Protein AF-A0A010RPM1-F1 (afdb_monomer)

Structure (mmCIF, N/CA/C/O backbone):
data_AF-A0A010RPM1-F1
#
_entry.id   AF-A0A010RPM1-F1
#
loop_
_atom_site.group_PDB
_atom_site.id
_atom_site.type_symbol
_atom_site.label_atom_id
_atom_site.label_alt_id
_atom_site.label_comp_id
_atom_site.label_asym_id
_atom_site.label_entity_id
_atom_site.label_seq_id
_atom_site.pdbx_PDB_ins_code
_atom_site.Cartn_x
_atom_site.Cartn_y
_atom_site.Cartn_z
_atom_site.occupancy
_atom_site.B_iso_or_equiv
_atom_site.auth_seq_id
_atom_site.auth_comp_id
_atom_site.auth_asym_id
_atom_site.auth_atom_id
_atom_site.pdbx_PDB_model_num
ATOM 1 N N . MET A 1 1 ? -14.203 14.281 5.024 1.00 53.97 1 MET A N 1
ATOM 2 C CA . MET A 1 1 ? -13.517 13.224 4.254 1.00 53.97 1 MET A CA 1
ATOM 3 C C . MET A 1 1 ? -13.265 12.068 5.210 1.00 53.9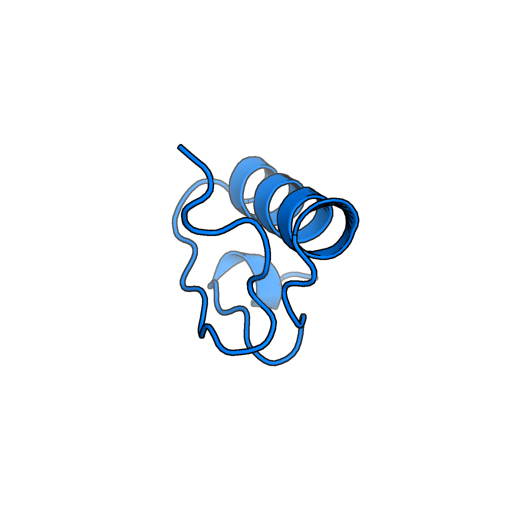7 1 MET A C 1
ATOM 5 O O . MET A 1 1 ? -12.184 11.974 5.773 1.00 53.97 1 MET A O 1
ATOM 9 N N . GLU A 1 2 ? -14.296 11.269 5.483 1.00 73.31 2 GLU A N 1
ATOM 10 C CA . GLU A 1 2 ? -14.176 10.004 6.241 1.00 73.31 2 GLU A CA 1
ATOM 11 C C . GLU A 1 2 ? -14.107 8.789 5.306 1.00 73.31 2 GLU A C 1
ATOM 13 O O . GLU A 1 2 ? -13.911 7.654 5.747 1.00 73.31 2 GLU A O 1
ATOM 18 N N . ASP A 1 3 ? -14.231 9.040 4.003 1.00 75.44 3 ASP A N 1
ATOM 19 C CA . ASP A 1 3 ? -14.088 8.035 2.968 1.00 75.44 3 ASP A CA 1
ATOM 20 C C . ASP A 1 3 ? -12.672 7.445 3.041 1.00 75.44 3 ASP A C 1
ATOM 22 O O . ASP A 1 3 ? -11.682 8.176 3.139 1.00 75.44 3 ASP A O 1
ATOM 26 N N . PHE A 1 4 ? -12.581 6.112 3.009 1.00 83.44 4 PHE A N 1
ATOM 27 C CA . PHE A 1 4 ? -11.324 5.345 3.012 1.00 83.44 4 PHE A CA 1
ATOM 28 C C . PHE A 1 4 ? -10.529 5.357 4.330 1.00 83.44 4 PHE A C 1
ATOM 30 O O . PHE A 1 4 ? -9.305 5.227 4.333 1.00 83.44 4 PHE A O 1
ATOM 37 N N . THR A 1 5 ? -11.206 5.484 5.472 1.00 89.56 5 THR A N 1
ATOM 38 C CA . THR A 1 5 ? -10.596 5.238 6.795 1.00 89.56 5 THR A CA 1
ATOM 39 C C . THR A 1 5 ? -10.307 3.757 7.059 1.00 89.56 5 THR A C 1
ATOM 41 O O . THR A 1 5 ? -9.381 3.454 7.809 1.00 89.56 5 THR A O 1
ATOM 44 N N . ASP A 1 6 ? -11.051 2.853 6.416 1.00 94.00 6 ASP A N 1
ATOM 45 C CA . ASP A 1 6 ? -10.873 1.403 6.495 1.00 94.00 6 ASP A CA 1
ATOM 46 C C . ASP A 1 6 ? -10.753 0.804 5.085 1.00 94.00 6 ASP A C 1
ATOM 48 O O . ASP A 1 6 ? -11.667 0.918 4.264 1.00 94.00 6 ASP A O 1
ATOM 52 N N . LEU A 1 7 ? -9.609 0.181 4.809 1.00 95.62 7 LEU A N 1
ATOM 53 C CA . LEU A 1 7 ? -9.261 -0.424 3.527 1.00 95.62 7 LEU A CA 1
ATOM 54 C C . LEU A 1 7 ? -9.334 -1.959 3.544 1.00 95.62 7 LEU A C 1
ATOM 56 O O . LEU A 1 7 ? -8.894 -2.601 2.594 1.00 95.62 7 LEU A O 1
ATOM 60 N N . THR A 1 8 ? -9.929 -2.562 4.580 1.00 96.44 8 THR A N 1
ATOM 61 C CA . THR A 1 8 ? -9.992 -4.026 4.779 1.00 96.44 8 THR A CA 1
ATOM 62 C C . THR A 1 8 ? -10.595 -4.791 3.593 1.00 96.44 8 THR A C 1
ATOM 64 O O . THR A 1 8 ? -10.322 -5.982 3.436 1.00 96.44 8 THR A O 1
ATOM 67 N N . TYR A 1 9 ? -11.437 -4.141 2.788 1.00 95.25 9 TYR A N 1
ATOM 68 C CA . TYR A 1 9 ? -12.168 -4.748 1.669 1.00 95.25 9 TYR A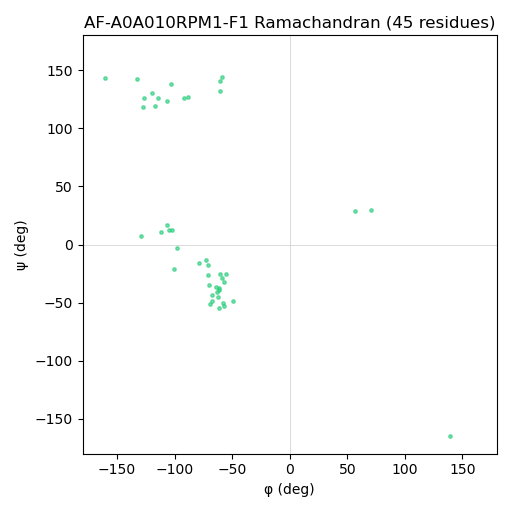 CA 1
ATOM 69 C C . TYR A 1 9 ? -11.710 -4.252 0.294 1.00 95.25 9 TYR A C 1
ATOM 71 O O . TYR A 1 9 ? -12.392 -4.501 -0.698 1.00 95.25 9 TYR A O 1
ATOM 79 N N . PHE A 1 10 ? -10.592 -3.530 0.233 1.00 96.38 10 PHE A N 1
ATOM 80 C CA . PHE A 1 10 ? -10.080 -2.965 -1.007 1.00 96.38 10 PHE A CA 1
ATOM 81 C C . PHE A 1 10 ? -8.902 -3.776 -1.525 1.00 96.38 10 PHE A C 1
ATOM 83 O O . PHE A 1 10 ? -7.988 -4.110 -0.774 1.00 96.38 10 PHE A O 1
ATOM 90 N N . ASP A 1 11 ? -8.904 -3.990 -2.835 1.00 97.38 11 ASP A N 1
ATOM 91 C CA . ASP A 1 11 ? -7.705 -4.362 -3.568 1.00 97.38 11 ASP A CA 1
ATOM 92 C C . ASP A 1 11 ? -6.985 -3.078 -3.997 1.00 97.38 11 ASP A C 1
ATOM 94 O O . ASP A 1 11 ? -7.584 -2.165 -4.575 1.00 97.38 11 ASP A O 1
ATOM 98 N N . ILE A 1 12 ? -5.698 -2.979 -3.670 1.00 96.75 12 ILE A N 1
ATOM 99 C CA . ILE A 1 12 ? -4.906 -1.758 -3.814 1.00 96.75 12 ILE A CA 1
ATOM 100 C C . ILE A 1 12 ? -3.787 -2.007 -4.817 1.00 96.75 12 ILE A C 1
ATOM 102 O O . ILE A 1 12 ? -2.900 -2.830 -4.597 1.00 96.75 12 ILE A O 1
ATOM 106 N N . TYR A 1 13 ? -3.795 -1.238 -5.900 1.00 97.06 1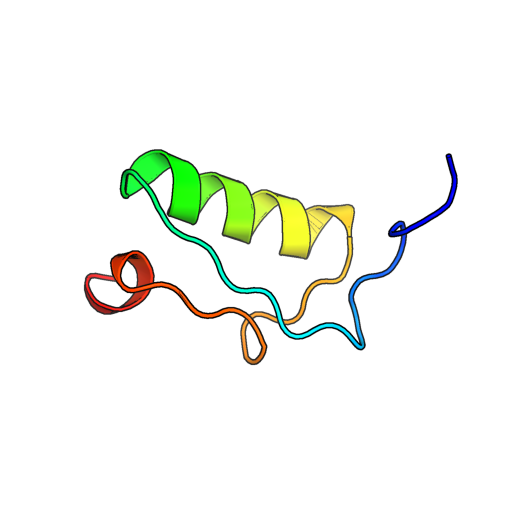3 TYR A N 1
ATOM 107 C CA . TYR A 1 13 ? -2.779 -1.294 -6.946 1.00 97.06 13 TYR A CA 1
ATOM 108 C C . TYR A 1 13 ? -1.879 -0.067 -6.837 1.00 97.06 13 TY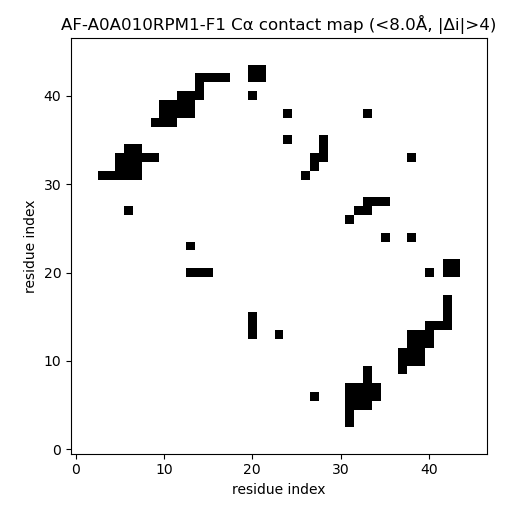R A C 1
ATOM 110 O O . TYR A 1 13 ? -2.361 1.067 -6.870 1.00 97.06 13 TYR A O 1
ATOM 118 N N . VAL A 1 14 ? -0.573 -0.284 -6.689 1.00 95.81 14 VAL A N 1
ATOM 119 C CA . VAL A 1 14 ? 0.412 0.788 -6.510 1.00 95.81 14 VAL A CA 1
ATOM 120 C C . VAL A 1 14 ? 1.425 0.748 -7.650 1.00 95.81 14 VAL A C 1
ATOM 122 O O . VAL A 1 14 ? 2.008 -0.293 -7.946 1.00 95.81 14 VAL A O 1
ATOM 125 N N . CYS A 1 15 ? 1.670 1.897 -8.279 1.00 95.50 15 CYS A N 1
ATOM 126 C CA . CYS A 1 15 ? 2.660 2.045 -9.346 1.00 95.50 15 CYS A CA 1
ATOM 127 C C . CYS A 1 15 ? 3.534 3.276 -9.093 1.00 95.50 15 CYS A C 1
ATOM 129 O O . CYS A 1 15 ? 3.043 4.310 -8.645 1.00 95.50 15 CYS A O 1
ATOM 131 N N . GLY A 1 16 ? 4.826 3.179 -9.404 1.00 92.94 16 GLY A N 1
ATOM 132 C CA . GLY A 1 16 ? 5.777 4.281 -9.267 1.00 92.94 16 GLY A CA 1
ATOM 133 C C . GLY A 1 16 ? 7.128 3.833 -8.707 1.00 92.94 16 GLY A C 1
ATOM 134 O O . GLY A 1 16 ? 7.428 2.638 -8.700 1.00 92.94 16 GLY A O 1
ATOM 135 N N . PRO A 1 17 ? 7.964 4.779 -8.243 1.00 94.69 17 PRO A N 1
ATOM 136 C CA . PRO A 1 17 ? 9.282 4.469 -7.699 1.00 94.69 17 PRO A CA 1
ATOM 137 C C . PRO A 1 17 ? 9.207 3.518 -6.500 1.00 94.69 17 PRO A C 1
ATOM 139 O O . PRO A 1 17 ? 8.322 3.657 -5.655 1.00 94.69 17 PRO A O 1
ATOM 142 N N . PHE A 1 18 ? 10.189 2.618 -6.380 1.00 92.00 18 PHE A N 1
ATOM 143 C CA . PHE A 1 18 ? 10.244 1.598 -5.323 1.00 92.00 18 PHE A CA 1
ATOM 144 C C . PHE A 1 18 ? 10.018 2.173 -3.917 1.00 92.00 18 PHE A C 1
ATOM 146 O O . PHE A 1 18 ? 9.170 1.683 -3.176 1.00 92.00 18 PHE A O 1
ATOM 153 N N . MET A 1 19 ? 10.717 3.262 -3.577 1.00 94.00 19 MET A N 1
A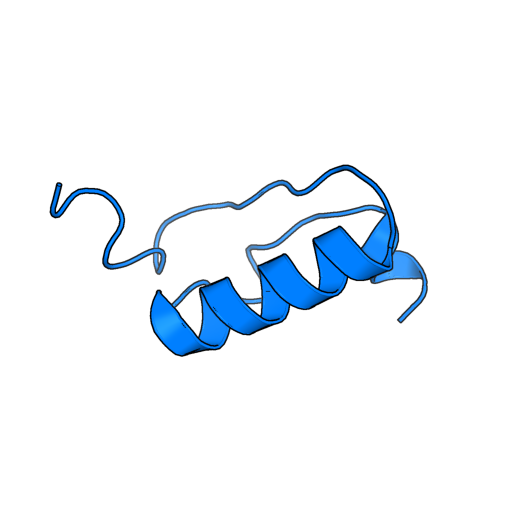TOM 154 C CA . MET A 1 19 ? 10.595 3.898 -2.261 1.00 94.00 19 MET A CA 1
ATOM 155 C C . MET A 1 19 ? 9.182 4.416 -1.986 1.00 94.00 19 MET A C 1
ATOM 157 O O . MET A 1 19 ? 8.694 4.278 -0.871 1.00 94.00 19 MET A O 1
ATOM 161 N N . MET A 1 20 ? 8.503 4.960 -3.000 1.00 95.62 20 MET A N 1
ATOM 162 C CA . MET A 1 20 ? 7.128 5.432 -2.847 1.00 95.62 20 MET A CA 1
ATOM 163 C C . MET A 1 20 ? 6.178 4.257 -2.617 1.00 95.62 20 MET A C 1
ATOM 165 O O . MET A 1 20 ? 5.412 4.281 -1.658 1.00 95.62 20 MET A O 1
ATOM 169 N N . ALA A 1 21 ? 6.271 3.208 -3.441 1.00 95.81 21 ALA A N 1
ATOM 170 C CA . ALA A 1 21 ? 5.412 2.032 -3.316 1.00 95.81 21 ALA A CA 1
ATOM 171 C C . ALA A 1 21 ? 5.593 1.326 -1.963 1.00 95.81 21 ALA A C 1
ATOM 173 O O . ALA A 1 21 ? 4.612 0.920 -1.339 1.00 95.81 21 ALA A O 1
ATOM 174 N N . LYS A 1 22 ? 6.839 1.245 -1.479 1.00 94.19 22 LYS A N 1
ATOM 175 C CA . LYS A 1 22 ? 7.162 0.719 -0.152 1.00 94.19 22 LYS A CA 1
ATOM 176 C C . LYS A 1 22 ? 6.516 1.553 0.959 1.00 94.19 22 LYS A C 1
ATOM 178 O O . LYS A 1 22 ? 5.762 1.007 1.758 1.00 94.19 22 LYS A O 1
ATOM 183 N N . THR A 1 23 ? 6.747 2.866 0.976 1.00 96.00 23 THR A N 1
ATOM 184 C CA . THR A 1 23 ? 6.182 3.749 2.010 1.00 96.00 23 THR A CA 1
ATOM 185 C C . THR A 1 23 ? 4.653 3.793 1.962 1.00 96.00 23 THR A C 1
ATOM 187 O O . THR A 1 23 ? 4.009 3.838 3.007 1.00 96.00 23 THR A O 1
ATOM 190 N N . ALA A 1 24 ? 4.048 3.750 0.771 1.00 96.12 24 ALA A N 1
ATOM 191 C CA . ALA A 1 24 ? 2.598 3.670 0.625 1.00 96.12 24 ALA A CA 1
ATOM 192 C C . ALA A 1 24 ? 2.046 2.380 1.248 1.00 96.12 24 ALA A C 1
ATOM 194 O O . ALA A 1 24 ? 1.074 2.436 1.996 1.00 96.12 24 ALA A O 1
ATOM 195 N N . LYS A 1 25 ? 2.687 1.232 0.994 1.00 95.25 25 LYS A N 1
ATOM 196 C CA . LYS A 1 25 ? 2.303 -0.049 1.597 1.00 95.25 25 LYS A CA 1
ATOM 197 C C . LYS A 1 25 ? 2.334 -0.002 3.122 1.00 95.25 25 LYS A C 1
ATOM 199 O O . LYS A 1 25 ? 1.341 -0.352 3.750 1.00 95.25 25 LYS A O 1
ATOM 204 N N . GLU A 1 26 ? 3.439 0.466 3.697 1.00 95.88 26 GLU A N 1
ATOM 205 C CA . GLU A 1 26 ? 3.614 0.573 5.152 1.00 95.88 26 GLU A CA 1
ATOM 206 C C . GLU A 1 26 ? 2.512 1.444 5.775 1.00 95.88 26 GLU A C 1
ATOM 208 O O . GLU A 1 26 ? 1.763 0.977 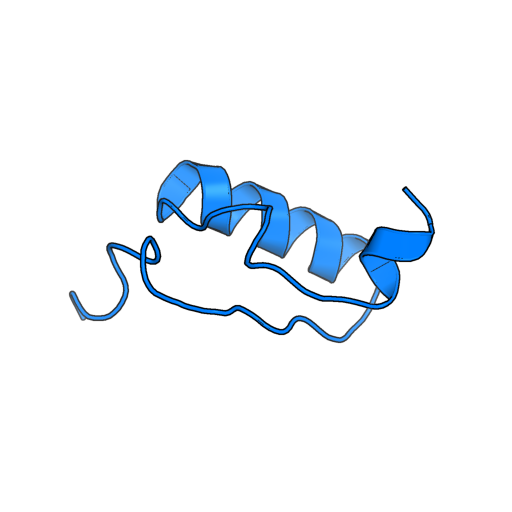6.632 1.00 95.88 26 GLU A O 1
ATOM 213 N N . LYS A 1 27 ? 2.312 2.662 5.254 1.00 96.88 27 LYS A N 1
ATOM 214 C CA . LYS A 1 27 ? 1.301 3.590 5.780 1.00 96.88 27 LYS A CA 1
ATOM 215 C C . LYS A 1 27 ? -0.130 3.079 5.655 1.00 96.88 27 LYS A C 1
ATOM 217 O O . LYS A 1 27 ? -0.933 3.280 6.559 1.00 96.88 27 LYS A O 1
ATOM 222 N N . LEU A 1 28 ? -0.482 2.446 4.538 1.00 96.12 28 LEU A N 1
ATOM 223 C CA . LEU A 1 28 ? -1.850 1.967 4.324 1.00 96.12 28 LEU A CA 1
ATOM 224 C C . LEU A 1 28 ? -2.183 0.776 5.234 1.00 96.12 28 LEU A C 1
ATOM 226 O O . LEU A 1 28 ? -3.316 0.667 5.708 1.00 96.12 28 LEU A O 1
ATOM 230 N N . ILE A 1 29 ? -1.208 -0.088 5.519 1.00 95.81 29 ILE A N 1
ATOM 231 C CA . ILE A 1 29 ? -1.380 -1.187 6.476 1.00 95.81 29 ILE A CA 1
ATOM 232 C C . ILE A 1 29 ? -1.508 -0.625 7.899 1.00 95.81 29 ILE A C 1
ATOM 234 O O . ILE A 1 29 ? -2.473 -0.947 8.593 1.00 95.81 29 ILE A O 1
ATOM 238 N N . GLU A 1 30 ? -0.580 0.244 8.311 1.00 96.38 30 GLU A N 1
ATOM 239 C CA . GLU A 1 30 ? -0.517 0.782 9.677 1.00 96.38 30 GLU A CA 1
ATOM 240 C C . GLU A 1 30 ? -1.700 1.695 10.018 1.00 96.38 30 GLU A C 1
ATOM 242 O O . GLU A 1 30 ? -2.277 1.591 11.099 1.00 96.38 30 GLU A O 1
ATOM 247 N N . GLU A 1 31 ? -2.082 2.585 9.101 1.00 95.44 31 GLU A N 1
ATOM 248 C CA . GLU A 1 31 ? -3.033 3.658 9.401 1.00 95.44 31 GLU A CA 1
ATOM 249 C C . GLU A 1 31 ? -4.457 3.363 8.910 1.00 95.44 31 GLU A C 1
ATOM 251 O O . GLU A 1 31 ? -5.406 3.986 9.391 1.00 95.44 31 GLU A O 1
ATOM 256 N N . LYS A 1 32 ? -4.626 2.460 7.932 1.00 95.25 32 LYS A N 1
ATOM 257 C CA . LYS A 1 32 ? -5.895 2.291 7.195 1.00 95.25 32 LYS A CA 1
ATOM 258 C C . LYS A 1 32 ? -6.404 0.853 7.122 1.00 95.25 32 LYS A C 1
ATOM 260 O O . LYS A 1 32 ? -7.385 0.605 6.427 1.00 95.25 32 LYS A O 1
ATOM 265 N N . LYS A 1 33 ? -5.783 -0.095 7.832 1.00 96.00 33 LYS A N 1
ATOM 266 C CA . LYS A 1 33 ? -6.149 -1.527 7.814 1.00 96.00 33 LYS A CA 1
ATOM 267 C C . LYS A 1 33 ? -6.135 -2.156 6.414 1.00 96.00 33 LYS A C 1
ATOM 269 O O . LYS A 1 33 ? -6.887 -3.094 6.145 1.00 96.00 33 LYS A O 1
ATOM 274 N N . ALA A 1 34 ? -5.297 -1.648 5.510 1.00 97.00 34 ALA A N 1
ATOM 275 C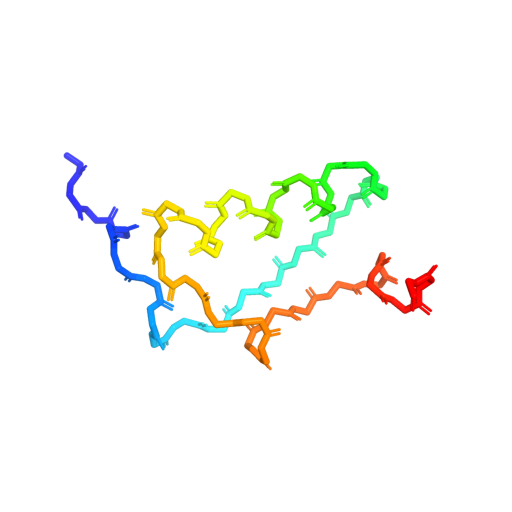 CA . ALA A 1 34 ? -5.060 -2.344 4.255 1.00 97.00 34 ALA A CA 1
ATOM 276 C C . ALA A 1 34 ? -4.463 -3.727 4.543 1.00 97.00 34 ALA A C 1
ATOM 278 O O . ALA A 1 34 ? -3.621 -3.883 5.430 1.00 97.00 34 ALA A O 1
ATOM 279 N N . LYS A 1 35 ? -4.892 -4.735 3.788 1.00 97.25 35 LYS A N 1
ATOM 280 C CA . LYS A 1 35 ? -4.354 -6.091 3.894 1.00 97.25 35 LYS A CA 1
ATOM 281 C C . LYS A 1 35 ? -3.207 -6.269 2.918 1.00 97.25 35 LYS A C 1
ATOM 283 O O . LYS A 1 35 ? -3.401 -6.057 1.725 1.00 97.25 35 LYS A O 1
ATOM 288 N N . SER A 1 36 ? -2.035 -6.698 3.388 1.00 94.81 36 SER A N 1
ATOM 289 C CA . SER A 1 36 ? -0.870 -6.887 2.510 1.00 94.81 36 SER A CA 1
ATOM 290 C C . SER A 1 36 ? -1.140 -7.887 1.381 1.00 94.81 36 SER A C 1
ATOM 292 O O . SER A 1 36 ? -0.529 -7.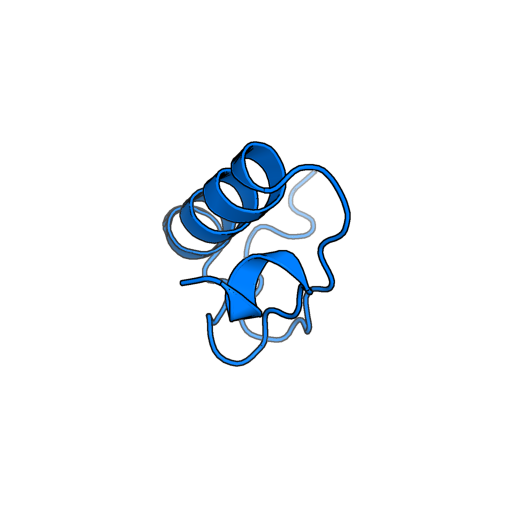768 0.322 1.00 94.81 36 SER A O 1
ATOM 294 N N . GLU A 1 37 ? -2.022 -8.866 1.591 1.00 95.81 37 GLU A N 1
ATOM 295 C CA . GLU A 1 37 ? -2.398 -9.875 0.593 1.00 95.81 37 GLU A CA 1
ATOM 296 C C . GLU A 1 37 ? -3.248 -9.286 -0.544 1.00 95.81 37 GLU A C 1
ATOM 298 O O . GLU A 1 37 ? -3.357 -9.890 -1.607 1.00 95.81 37 GLU A O 1
ATOM 303 N N . GLN A 1 38 ? -3.829 -8.103 -0.322 1.00 96.94 38 GLN A N 1
ATOM 304 C CA . GLN A 1 38 ? -4.663 -7.361 -1.269 1.00 96.94 38 GLN A CA 1
ATOM 305 C C . GLN A 1 38 ? -3.933 -6.135 -1.843 1.00 96.94 38 GLN A C 1
ATOM 307 O O . GLN A 1 38 ? -4.563 -5.223 -2.374 1.00 96.94 38 GLN A O 1
ATOM 312 N N . MET A 1 39 ? -2.601 -6.077 -1.721 1.00 96.62 39 MET A N 1
ATOM 313 C CA . MET A 1 39 ? -1.781 -4.993 -2.265 1.00 96.62 39 MET A CA 1
ATOM 314 C C . MET A 1 39 ? -0.851 -5.501 -3.363 1.00 96.62 39 MET A C 1
ATOM 316 O O . MET A 1 39 ? -0.038 -6.398 -3.137 1.00 96.62 39 MET A O 1
ATOM 320 N N . PHE A 1 40 ? -0.910 -4.864 -4.531 1.00 96.12 40 PHE A N 1
ATOM 321 C CA . PHE A 1 40 ? -0.224 -5.312 -5.740 1.00 96.12 40 PHE A CA 1
ATOM 322 C C . PHE A 1 40 ? 0.638 -4.192 -6.328 1.00 96.12 40 PHE A C 1
ATOM 324 O O . PHE A 1 4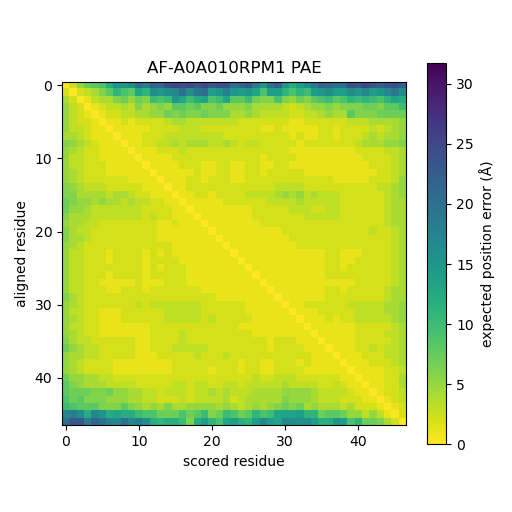0 ? 0.153 -3.089 -6.585 1.00 96.12 40 PHE A O 1
ATOM 331 N N . ALA A 1 41 ? 1.922 -4.476 -6.543 1.00 95.56 41 ALA A N 1
ATOM 332 C CA . ALA A 1 41 ? 2.861 -3.578 -7.206 1.00 95.56 41 ALA A CA 1
ATOM 333 C C . ALA A 1 41 ? 4.069 -4.363 -7.721 1.00 95.56 41 ALA A C 1
ATOM 335 O O . ALA A 1 41 ? 4.591 -5.216 -7.001 1.00 95.56 41 ALA A O 1
ATOM 336 N N . ASP A 1 42 ? 4.595 -3.990 -8.889 1.00 92.94 42 ASP A N 1
ATOM 337 C CA . ASP A 1 42 ? 5.857 -4.548 -9.403 1.00 92.94 42 ASP A CA 1
ATOM 338 C C . ASP A 1 42 ? 7.012 -4.338 -8.416 1.00 92.94 42 ASP A C 1
ATOM 340 O O . ASP A 1 42 ? 7.895 -5.179 -8.272 1.00 92.94 42 ASP A O 1
ATOM 344 N N . ALA A 1 43 ? 6.977 -3.231 -7.670 1.00 90.00 43 ALA A N 1
ATOM 345 C CA . ALA A 1 43 ? 7.963 -2.912 -6.647 1.00 90.00 43 ALA A CA 1
ATOM 346 C C . ALA A 1 43 ? 8.032 -3.956 -5.515 1.00 90.00 43 ALA A C 1
ATOM 348 O O . ALA A 1 43 ? 9.079 -4.086 -4.888 1.00 90.00 43 ALA A O 1
ATOM 349 N N . PHE A 1 44 ? 6.955 -4.704 -5.247 1.00 85.19 44 PHE A N 1
ATOM 350 C CA . PHE A 1 44 ? 6.940 -5.721 -4.190 1.00 85.19 44 PHE A CA 1
ATOM 351 C C . PHE A 1 44 ? 7.626 -7.025 -4.604 1.00 85.19 44 PHE A C 1
ATOM 353 O O . PHE A 1 44 ? 7.973 -7.810 -3.731 1.00 85.19 44 PHE A O 1
ATOM 360 N N . ALA A 1 45 ? 7.858 -7.250 -5.901 1.00 83.94 45 ALA A N 1
ATOM 361 C CA . ALA A 1 45 ? 8.539 -8.449 -6.394 1.00 83.94 45 ALA A CA 1
ATOM 362 C C . ALA A 1 45 ? 10.052 -8.462 -6.096 1.00 83.94 45 ALA A C 1
ATOM 364 O O . ALA A 1 45 ? 10.700 -9.492 -6.252 1.00 83.94 45 ALA A O 1
ATOM 365 N N . TYR A 1 46 ? 10.610 -7.319 -5.688 1.00 68.69 46 TYR A N 1
ATOM 366 C CA . TYR A 1 46 ? 12.032 -7.136 -5.379 1.00 68.69 46 TYR A CA 1
ATOM 367 C C . TYR A 1 46 ? 12.321 -7.117 -3.865 1.00 68.69 46 TYR A C 1
ATOM 369 O O . TYR A 1 46 ? 13.407 -6.692 -3.463 1.00 68.69 46 TYR A O 1
ATOM 377 N N . VAL A 1 47 ? 11.341 -7.513 -3.040 1.00 62.66 47 VAL A N 1
ATOM 378 C CA . VAL A 1 47 ? 11.414 -7.578 -1.568 1.00 62.66 47 VAL A CA 1
ATOM 379 C C . VAL A 1 47 ? 11.618 -9.014 -1.107 1.00 62.66 47 VAL A C 1
ATOM 381 O O . VAL A 1 47 ? 10.933 -9.905 -1.654 1.00 62.66 47 VAL A O 1
#

Foldseek 3Di:
DCPQQACCPDQAEDEDDLVVLVVVLVCCVVRHVHDPVSYDDPSVVVD

pLDDT: mean 91.57, std 9.45, range [53.97, 97.38]

Sequence (47 aa):
MEDFTDLTYFDIYVCGPFMMAKTAKEKLIEEKKAKSEQMFADAFAYV

Solvent-accessible surface area (backbone atoms only — not comparable to full-atom values): 2914 Å² total; per-residue (Å²): 136,74,80,75,58,67,29,71,89,49,76,44,81,48,86,73,58,54,71,57,48,52,52,51,51,52,50,36,37,75,74,19,50,34,45,75,93,36,52,46,41,79,61,61,78,80,108

Organism: NCBI:txid1042209

Mean predicted aligned error: 3.37 Å

InterPro domains:
  IPR039261 Ferredoxin-NADP reductase (FNR), nucleotide-binding domain [G3DSA:3.40.50.80] (1-47)
  IPR039261 Ferredoxin-NADP reductase (FNR), nucleotide-binding domain [SSF52343] (2-45)

Secondary structure (DSSP, 8-state):
--TTS--TT--EE--S-HHHHHHHHHHHHHHH---GGGEE-GGGGG-

Radius of gyration: 10.52 Å; Cα contacts (8 Å, |Δi|>4): 53; chains: 1; bounding box: 26×23×19 Å

Nearest PDB structures (foldseek):
  1qfj-assembly4_D  TM=9.329E-01  e=1.737E-02  Escherichia coli